Protein AF-A0A2A8VDN3-F1 (afdb_monomer_lite)

pLDDT: mean 78.34, std 7.9, range [52.94, 89.75]

Structure (mmCIF, N/CA/C/O backbone):
data_AF-A0A2A8VDN3-F1
#
_entry.id   AF-A0A2A8VDN3-F1
#
loop_
_atom_site.group_PDB
_atom_site.id
_atom_site.type_symbol
_atom_site.label_atom_id
_atom_site.label_alt_id
_atom_site.label_comp_id
_atom_site.label_asym_id
_atom_site.label_entity_id
_atom_site.label_seq_id
_atom_site.pdbx_PDB_ins_code
_atom_site.Cartn_x
_atom_site.Cartn_y
_atom_site.Cartn_z
_atom_site.occupancy
_atom_site.B_iso_or_equiv
_atom_site.auth_seq_id
_atom_site.auth_comp_id
_atom_site.auth_asym_id
_atom_site.auth_atom_id
_atom_site.pdbx_PDB_model_num
ATOM 1 N N . MET A 1 1 ? -5.354 -3.740 21.914 1.00 59.34 1 MET A N 1
ATOM 2 C CA . MET A 1 1 ? -5.077 -2.715 20.878 1.00 59.34 1 MET A CA 1
ATOM 3 C C . MET A 1 1 ? -6.135 -1.635 20.999 1.00 59.34 1 MET A C 1
ATOM 5 O O . MET A 1 1 ? -7.306 -1.988 20.995 1.00 59.34 1 MET A O 1
ATOM 9 N N . LYS A 1 2 ? -5.754 -0.365 21.175 1.00 74.25 2 LYS A N 1
ATOM 10 C CA . LYS A 1 2 ? -6.728 0.726 21.343 1.00 74.25 2 LYS A CA 1
ATOM 11 C C . LYS A 1 2 ? -7.275 1.157 19.971 1.00 74.25 2 LYS A C 1
ATOM 13 O O . LYS A 1 2 ? -6.582 1.034 18.959 1.00 74.25 2 LYS A O 1
ATOM 18 N N . ILE A 1 3 ? -8.503 1.685 19.915 1.00 73.25 3 ILE A N 1
ATOM 19 C CA . ILE A 1 3 ? -9.154 2.148 18.664 1.00 73.25 3 ILE A CA 1
ATOM 20 C C . ILE A 1 3 ? -8.308 3.214 17.949 1.00 73.25 3 ILE A C 1
ATOM 22 O O . ILE A 1 3 ? -8.245 3.255 16.716 1.00 73.25 3 ILE A O 1
ATOM 26 N N . ILE A 1 4 ? -7.613 4.045 18.726 1.00 77.69 4 ILE A N 1
ATOM 27 C CA . ILE A 1 4 ? -6.711 5.093 18.237 1.00 77.69 4 ILE A CA 1
ATOM 28 C C . ILE A 1 4 ? -5.537 4.477 17.458 1.00 77.69 4 ILE A C 1
ATOM 30 O O . ILE A 1 4 ? -5.236 4.924 16.349 1.00 77.69 4 ILE A O 1
ATOM 34 N N . ASP A 1 5 ? -4.943 3.395 17.970 1.00 78.94 5 ASP A N 1
ATOM 35 C CA . ASP A 1 5 ? -3.836 2.687 17.312 1.00 78.94 5 ASP A CA 1
ATOM 36 C C . ASP A 1 5 ? -4.294 2.023 16.010 1.00 78.94 5 ASP A C 1
ATOM 38 O O . ASP A 1 5 ? -3.589 2.060 15.000 1.00 78.94 5 ASP A O 1
ATOM 42 N N . ALA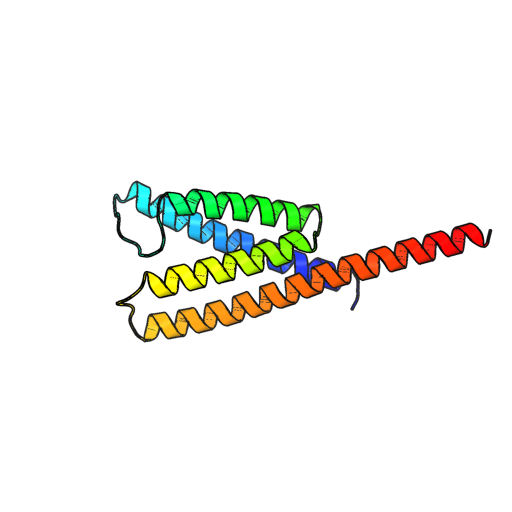 A 1 6 ? -5.506 1.456 16.011 1.00 75.62 6 ALA A N 1
ATOM 43 C CA . ALA A 1 6 ? -6.126 0.872 14.825 1.00 75.62 6 ALA A CA 1
ATOM 44 C C . ALA A 1 6 ? -6.339 1.923 13.728 1.00 75.62 6 ALA A C 1
ATOM 46 O O . ALA A 1 6 ? -5.935 1.723 12.581 1.00 75.62 6 ALA A O 1
ATOM 47 N N . LYS A 1 7 ? -6.892 3.088 14.092 1.00 77.00 7 LYS A N 1
ATOM 48 C CA . LYS A 1 7 ? -7.092 4.214 13.170 1.00 77.00 7 LYS A CA 1
ATOM 49 C C . LYS A 1 7 ? -5.763 4.739 12.623 1.00 77.00 7 LYS A C 1
ATOM 51 O O . LYS A 1 7 ? -5.681 5.033 11.432 1.00 77.00 7 LYS A O 1
ATOM 56 N N . LYS A 1 8 ? -4.726 4.827 13.464 1.00 81.81 8 LYS A N 1
ATOM 57 C CA . LYS A 1 8 ? -3.390 5.282 13.057 1.00 81.81 8 LYS A CA 1
ATOM 58 C C . LYS A 1 8 ? -2.778 4.346 12.014 1.00 81.81 8 LYS A C 1
ATOM 60 O O . LYS A 1 8 ? -2.330 4.830 10.983 1.00 81.81 8 LYS A O 1
ATOM 65 N N . ARG A 1 9 ? -2.846 3.026 12.221 1.00 81.31 9 ARG A N 1
ATOM 66 C CA . ARG A 1 9 ? -2.324 2.022 11.270 1.00 81.31 9 ARG A CA 1
ATOM 67 C C . ARG A 1 9 ? -3.017 2.075 9.906 1.00 81.31 9 ARG A C 1
ATOM 69 O O . ARG A 1 9 ? -2.336 2.052 8.886 1.00 81.31 9 ARG A O 1
ATOM 76 N N . VAL A 1 10 ? -4.346 2.212 9.880 1.00 81.12 10 VAL A N 1
ATOM 77 C CA . VAL A 1 10 ? -5.108 2.368 8.624 1.00 81.12 10 VAL A CA 1
ATOM 78 C C . VAL A 1 10 ? -4.733 3.668 7.911 1.00 81.12 10 VAL A C 1
ATOM 80 O O . VAL A 1 10 ? -4.537 3.672 6.698 1.00 81.12 10 VAL A O 1
ATOM 83 N N . LYS A 1 11 ? -4.569 4.770 8.657 1.00 81.12 11 LYS A N 1
ATOM 84 C CA . LYS A 1 11 ? -4.150 6.055 8.082 1.00 81.12 11 LYS A CA 1
ATOM 85 C C . LYS A 1 11 ? -2.735 5.981 7.502 1.00 81.12 11 LYS A C 1
ATOM 87 O O . LYS A 1 11 ? -2.520 6.480 6.406 1.00 81.12 11 LYS A O 1
ATOM 92 N N . THR A 1 12 ? -1.793 5.338 8.195 1.00 84.12 12 THR A N 1
ATOM 93 C CA . THR A 1 12 ? -0.429 5.124 7.685 1.00 84.12 12 THR A CA 1
ATOM 94 C C . THR A 1 12 ? -0.439 4.325 6.385 1.00 84.12 12 THR A C 1
ATOM 96 O O . THR A 1 12 ? 0.208 4.740 5.432 1.00 84.12 12 THR A O 1
ATOM 99 N N . MET A 1 13 ? -1.212 3.236 6.312 1.00 84.19 13 MET A N 1
ATOM 100 C CA . MET A 1 13 ? -1.375 2.467 5.074 1.00 84.19 13 MET A CA 1
ATOM 101 C C . MET A 1 13 ? -1.919 3.338 3.935 1.00 84.19 13 MET A C 1
ATOM 103 O O . MET A 1 13 ? -1.362 3.320 2.843 1.00 84.19 13 MET A O 1
ATOM 107 N N . GLY A 1 14 ? -2.962 4.133 4.198 1.00 82.81 14 GLY A N 1
ATOM 108 C CA . GLY A 1 14 ? -3.527 5.040 3.201 1.00 82.81 14 GLY A CA 1
ATOM 109 C C . GLY A 1 14 ? -2.520 6.081 2.707 1.00 82.81 14 GLY A C 1
ATOM 110 O O . GLY A 1 14 ? -2.383 6.252 1.505 1.00 82.81 14 GLY A O 1
ATOM 111 N N . ILE A 1 15 ? -1.764 6.722 3.606 1.00 85.94 15 ILE A N 1
ATOM 112 C CA . ILE A 1 15 ? -0.724 7.699 3.230 1.00 85.94 15 ILE A CA 1
ATOM 113 C C . ILE A 1 15 ? 0.343 7.042 2.353 1.00 85.94 15 ILE A C 1
ATOM 115 O O . ILE A 1 15 ? 0.693 7.582 1.310 1.00 85.94 15 ILE A O 1
ATOM 119 N N . VAL A 1 16 ? 0.836 5.866 2.746 1.00 87.31 16 VAL A N 1
ATOM 120 C CA . VAL A 1 16 ? 1.847 5.136 1.969 1.00 87.31 16 VAL A CA 1
ATOM 121 C C . VAL A 1 16 ? 1.304 4.751 0.592 1.00 87.31 16 VAL A C 1
ATOM 123 O O . VAL A 1 16 ? 2.013 4.901 -0.397 1.00 87.31 16 VAL A O 1
ATOM 126 N N . ALA A 1 17 ? 0.041 4.328 0.501 1.00 84.44 17 ALA A N 1
ATOM 127 C CA . ALA A 1 17 ? -0.606 4.036 -0.775 1.00 84.44 17 ALA A CA 1
ATOM 128 C C . ALA A 1 17 ? -0.716 5.280 -1.677 1.00 84.44 17 ALA A C 1
ATOM 130 O O . ALA A 1 17 ? -0.366 5.191 -2.850 1.00 84.44 17 ALA A O 1
ATOM 131 N N . VAL A 1 18 ? -1.109 6.442 -1.132 1.00 87.56 18 VAL A N 1
ATOM 132 C CA . VAL A 1 18 ? -1.121 7.713 -1.887 1.00 87.56 18 VAL A CA 1
ATOM 133 C C . VAL A 1 18 ? 0.274 8.059 -2.397 1.00 87.56 18 VAL A C 1
ATOM 135 O O . VAL A 1 18 ? 0.416 8.434 -3.554 1.00 87.56 18 VAL A O 1
ATOM 138 N N . VAL A 1 19 ? 1.306 7.922 -1.559 1.00 88.94 19 VAL A N 1
ATOM 139 C CA . VAL A 1 19 ? 2.688 8.232 -1.956 1.00 88.94 19 VAL A CA 1
ATOM 140 C C . VAL A 1 19 ? 3.144 7.324 -3.098 1.00 88.94 19 VAL A C 1
ATOM 142 O O . VAL A 1 19 ? 3.676 7.820 -4.084 1.00 88.94 19 VAL A O 1
ATOM 145 N N . ILE A 1 20 ? 2.894 6.014 -3.005 1.00 85.50 20 ILE A N 1
ATOM 146 C CA . ILE A 1 20 ? 3.257 5.056 -4.061 1.00 85.50 20 ILE A CA 1
ATOM 147 C C . ILE A 1 20 ? 2.533 5.393 -5.369 1.00 85.50 20 ILE A C 1
ATOM 149 O O . ILE A 1 20 ? 3.172 5.468 -6.415 1.00 85.50 20 ILE A O 1
ATOM 153 N N . MET A 1 21 ? 1.222 5.648 -5.316 1.00 84.62 21 MET A N 1
ATOM 154 C CA . MET A 1 21 ? 0.439 6.004 -6.504 1.00 84.62 21 MET A CA 1
ATOM 155 C C . MET A 1 21 ? 0.859 7.349 -7.092 1.00 84.62 21 MET A C 1
ATOM 157 O O . MET A 1 21 ? 0.918 7.484 -8.308 1.00 84.62 21 MET A O 1
ATOM 161 N N . GLY A 1 22 ? 1.194 8.326 -6.248 1.00 86.00 22 GLY A N 1
ATOM 162 C CA . GLY A 1 22 ? 1.708 9.623 -6.680 1.00 86.00 22 GLY A CA 1
ATOM 163 C C . GLY A 1 22 ? 3.047 9.493 -7.401 1.00 86.00 22 GLY A C 1
ATOM 164 O O . GLY A 1 22 ? 3.217 10.058 -8.476 1.00 86.00 22 GLY A O 1
ATOM 165 N N . ILE A 1 23 ? 3.968 8.689 -6.864 1.00 86.88 23 ILE A N 1
ATOM 166 C CA . ILE A 1 23 ? 5.238 8.375 -7.531 1.00 86.88 23 ILE A CA 1
ATOM 167 C C . ILE A 1 23 ? 4.975 7.675 -8.869 1.00 86.88 23 ILE A C 1
ATOM 169 O O . ILE A 1 23 ? 5.548 8.061 -9.884 1.00 86.88 23 ILE A O 1
ATOM 173 N N . GLN A 1 24 ? 4.079 6.687 -8.900 1.00 84.12 24 GLN A N 1
ATOM 174 C CA . GLN A 1 24 ? 3.743 5.966 -10.126 1.00 84.12 24 GLN A CA 1
ATOM 175 C C . GLN A 1 24 ? 3.111 6.873 -11.192 1.00 84.12 24 GLN A C 1
ATOM 177 O O . GLN A 1 24 ? 3.458 6.771 -12.367 1.00 84.12 24 GLN A O 1
ATOM 182 N N . LEU A 1 25 ? 2.244 7.802 -10.784 1.00 85.25 25 LEU A N 1
ATOM 183 C CA . LEU A 1 25 ? 1.656 8.805 -11.667 1.00 85.25 25 LEU A CA 1
ATOM 184 C C . LEU A 1 25 ? 2.714 9.768 -12.219 1.00 85.25 25 LEU A C 1
ATOM 186 O O . LEU A 1 25 ? 2.676 10.087 -13.403 1.00 85.25 25 LEU A O 1
ATOM 190 N N . LEU A 1 26 ? 3.669 10.207 -11.391 1.00 85.88 26 LEU A N 1
ATOM 191 C CA . LEU A 1 26 ? 4.781 11.052 -11.839 1.00 85.88 26 LEU A CA 1
ATOM 192 C C . LEU A 1 26 ? 5.643 10.341 -12.884 1.00 85.88 26 LEU A C 1
ATOM 194 O O . LEU A 1 26 ? 5.992 10.954 -13.891 1.00 85.88 26 LEU A O 1
ATOM 198 N N . PHE A 1 27 ? 5.943 9.054 -12.682 1.00 82.56 27 PHE A N 1
ATOM 199 C CA . PHE A 1 27 ? 6.648 8.254 -13.683 1.00 82.56 27 PHE A CA 1
ATOM 200 C C . PHE A 1 27 ? 5.851 8.152 -14.986 1.00 82.56 27 PHE A C 1
ATOM 202 O O . PHE A 1 27 ? 6.410 8.434 -16.040 1.00 82.56 27 PHE A O 1
ATOM 209 N N . LEU A 1 28 ? 4.553 7.833 -14.923 1.00 81.44 28 LEU A N 1
ATOM 210 C CA . LEU A 1 28 ? 3.669 7.814 -16.098 1.00 81.44 28 LEU A CA 1
ATOM 211 C C . LEU A 1 28 ? 3.688 9.147 -16.854 1.00 81.44 28 LEU A C 1
ATOM 213 O O . LEU A 1 28 ? 3.854 9.166 -18.071 1.00 81.44 28 LEU A O 1
ATOM 217 N N . LEU A 1 29 ? 3.554 10.264 -16.137 1.00 81.75 29 LEU A N 1
ATOM 218 C CA . LEU A 1 29 ? 3.529 11.593 -16.742 1.00 81.75 29 LEU A CA 1
ATOM 219 C C . LEU A 1 29 ? 4.868 11.928 -17.412 1.00 81.75 29 LEU A C 1
ATOM 221 O O . LEU A 1 29 ? 4.878 12.436 -18.528 1.00 81.75 29 LEU A O 1
ATOM 225 N N . ALA A 1 30 ? 5.987 11.590 -16.764 1.00 82.44 30 ALA A N 1
ATOM 226 C CA . ALA A 1 30 ? 7.324 11.754 -17.327 1.00 82.44 30 ALA A CA 1
ATOM 227 C C . ALA A 1 30 ? 7.536 10.898 -18.586 1.00 82.44 30 ALA A C 1
ATOM 229 O O . ALA A 1 30 ? 8.162 11.358 -19.536 1.00 82.44 30 ALA A O 1
ATOM 230 N N . MET A 1 31 ? 6.997 9.676 -18.634 1.00 76.44 31 MET A N 1
ATOM 231 C CA . MET A 1 31 ? 7.078 8.840 -19.838 1.00 76.44 31 MET A CA 1
ATOM 232 C C . MET A 1 31 ? 6.332 9.461 -21.018 1.00 76.44 31 MET A C 1
ATOM 234 O O . MET A 1 31 ? 6.875 9.531 -22.120 1.00 76.44 31 MET A O 1
ATOM 238 N N . VAL A 1 32 ? 5.110 9.945 -20.775 1.00 78.62 32 VAL A N 1
ATOM 239 C CA . VAL A 1 32 ? 4.277 10.577 -21.807 1.00 78.62 32 VAL A CA 1
ATOM 240 C C . VAL A 1 32 ? 4.940 11.846 -22.348 1.00 78.62 32 VAL A C 1
ATOM 242 O O . VAL A 1 32 ? 4.930 12.062 -23.556 1.00 78.62 32 VAL A O 1
ATOM 245 N N . THR A 1 33 ? 5.548 12.673 -21.490 1.00 80.31 33 THR A N 1
ATOM 246 C CA . THR A 1 33 ? 6.193 13.926 -21.922 1.00 80.31 33 THR A CA 1
ATOM 247 C C . THR A 1 33 ? 7.548 13.721 -22.593 1.00 80.31 33 THR A C 1
ATOM 249 O O . THR A 1 33 ? 7.896 14.488 -23.487 1.00 80.31 33 THR A O 1
ATOM 252 N N . LEU A 1 34 ? 8.312 12.698 -22.197 1.00 79.50 34 LEU A N 1
ATOM 253 C CA . LEU A 1 34 ? 9.621 12.389 -22.783 1.00 79.50 34 LEU A CA 1
ATOM 254 C C . LEU A 1 34 ? 9.529 11.511 -24.041 1.00 79.50 34 LEU A C 1
ATOM 256 O O . LEU A 1 34 ? 10.555 11.243 -24.664 1.00 79.50 34 LEU A O 1
ATOM 260 N N . GLY A 1 35 ? 8.330 11.046 -24.412 1.00 68.50 35 GLY A N 1
ATOM 261 C CA . GLY A 1 35 ? 8.113 10.211 -25.598 1.00 68.50 35 GLY A CA 1
ATOM 262 C C . GLY A 1 35 ? 8.837 8.862 -25.547 1.00 68.50 35 GLY A C 1
ATOM 263 O O . GLY A 1 35 ? 9.030 8.229 -26.583 1.00 68.50 35 GLY A O 1
ATOM 264 N N . GLN A 1 36 ? 9.270 8.422 -24.360 1.00 64.31 36 GLN A N 1
ATOM 265 C CA . GLN A 1 36 ? 9.921 7.130 -24.183 1.00 64.31 36 GLN A CA 1
ATOM 266 C C . GLN A 1 36 ? 8.868 6.051 -23.944 1.00 64.31 36 GLN A C 1
ATOM 268 O O . GLN A 1 36 ? 8.095 6.123 -22.996 1.00 64.31 36 GLN A O 1
ATOM 273 N N . SER A 1 37 ? 8.866 5.025 -24.791 1.00 58.09 37 SER A N 1
ATOM 274 C CA . SER A 1 37 ? 7.842 3.971 -24.793 1.00 58.09 37 SER A CA 1
ATOM 275 C C . SER A 1 37 ? 8.182 2.758 -23.918 1.00 58.09 37 SER A C 1
ATOM 277 O O . SER A 1 37 ? 7.470 1.762 -23.977 1.00 58.09 37 SER A O 1
ATOM 279 N N . PHE A 1 38 ? 9.297 2.769 -23.175 1.00 54.03 38 PHE A N 1
ATOM 280 C CA . PHE A 1 38 ? 9.897 1.518 -22.692 1.00 54.03 38 PHE A CA 1
ATOM 281 C C . PHE A 1 38 ? 10.404 1.573 -21.243 1.00 54.03 38 PHE A C 1
ATOM 283 O O . PHE A 1 38 ? 11.587 1.366 -20.977 1.00 54.03 38 PHE A O 1
ATOM 290 N N . LEU A 1 39 ? 9.507 1.807 -20.277 1.00 58.72 39 LEU A N 1
ATOM 291 C CA . LEU A 1 39 ? 9.718 1.292 -18.921 1.00 58.72 39 LEU A CA 1
ATOM 292 C C . LEU A 1 39 ? 8.870 0.025 -18.761 1.00 58.72 39 LEU A C 1
ATOM 294 O O . LEU A 1 39 ? 7.640 0.103 -18.788 1.00 58.72 39 LEU A O 1
ATOM 298 N N . PRO A 1 40 ? 9.496 -1.151 -18.598 1.00 57.50 40 PRO A N 1
ATOM 299 C CA . PRO A 1 40 ? 8.765 -2.401 -18.443 1.00 57.50 40 PRO A CA 1
ATOM 300 C C . PRO A 1 40 ? 7.849 -2.352 -17.211 1.00 57.50 40 PRO A C 1
ATOM 302 O O . PRO A 1 40 ? 8.316 -2.260 -16.075 1.00 57.50 40 PRO A O 1
ATOM 305 N N . GLY A 1 41 ? 6.535 -2.436 -17.447 1.00 56.69 41 GLY A N 1
ATOM 306 C CA . GLY A 1 41 ? 5.491 -2.413 -16.413 1.00 56.69 41 GLY A CA 1
ATOM 307 C C . GLY A 1 41 ? 4.709 -1.099 -16.268 1.00 56.69 41 GLY A C 1
ATOM 308 O O . GLY A 1 41 ? 3.832 -1.041 -15.410 1.00 56.69 41 GLY A O 1
ATOM 309 N N . LEU A 1 42 ? 4.992 -0.073 -17.080 1.00 60.69 42 LEU A N 1
ATOM 310 C CA . LEU A 1 42 ? 4.210 1.168 -17.151 1.00 60.69 42 LEU A CA 1
ATOM 311 C C . LEU A 1 42 ? 3.675 1.343 -18.574 1.00 60.69 42 LEU A C 1
ATOM 313 O O . LEU A 1 42 ? 4.412 1.730 -19.475 1.00 60.69 42 LEU A O 1
ATOM 317 N N . ASP A 1 43 ? 2.396 1.033 -18.758 1.00 67.88 43 ASP A N 1
ATOM 318 C CA . ASP A 1 43 ? 1.675 1.206 -20.024 1.00 67.88 43 ASP A CA 1
ATOM 319 C C . ASP A 1 43 ? 0.531 2.217 -19.829 1.00 67.88 43 ASP A C 1
ATOM 321 O O . ASP A 1 43 ? 0.196 2.574 -18.698 1.00 67.88 43 ASP A O 1
ATOM 325 N N . LEU A 1 44 ? -0.128 2.658 -20.903 1.00 68.50 44 LEU A N 1
ATOM 326 C CA . LEU A 1 44 ? -1.361 3.459 -20.835 1.00 68.50 44 LEU A CA 1
ATOM 327 C C . LEU A 1 44 ? -2.417 2.807 -19.926 1.00 68.50 44 LEU A C 1
ATOM 329 O O . LEU A 1 44 ? -3.176 3.503 -19.249 1.00 68.50 44 LEU A O 1
ATOM 333 N N . TRP A 1 45 ? -2.412 1.474 -19.833 1.00 72.38 45 TRP A N 1
ATOM 334 C CA . TRP A 1 45 ? -3.269 0.718 -18.920 1.00 72.38 45 TRP A CA 1
ATOM 335 C C . TRP A 1 45 ? -2.974 0.972 -17.433 1.00 72.38 45 TRP A C 1
ATOM 337 O O . TRP A 1 45 ? -3.872 0.906 -16.597 1.00 72.38 45 TRP A O 1
ATOM 347 N N . SER A 1 46 ? -1.748 1.368 -17.088 1.00 73.88 46 SER A N 1
ATOM 348 C CA . SER A 1 46 ? -1.367 1.713 -15.716 1.00 73.88 46 SER A CA 1
ATOM 349 C C . SER A 1 46 ? -2.074 2.975 -15.203 1.00 73.88 46 SER A C 1
ATOM 351 O O . SER A 1 46 ? -2.165 3.164 -13.992 1.00 73.88 46 SER A O 1
ATOM 353 N N . ILE A 1 47 ? -2.631 3.820 -16.082 1.00 78.75 47 ILE A N 1
ATOM 354 C CA . ILE A 1 47 ? -3.501 4.937 -15.673 1.00 78.75 47 ILE A CA 1
ATOM 355 C C . ILE A 1 47 ? -4.777 4.399 -15.016 1.00 78.75 47 ILE A C 1
ATOM 357 O O . ILE A 1 47 ? -5.223 4.938 -14.001 1.00 78.75 47 ILE A O 1
ATOM 361 N N . VAL A 1 48 ? -5.339 3.314 -15.556 1.00 82.00 48 VAL A N 1
ATOM 362 C CA . VAL A 1 48 ? -6.532 2.659 -15.005 1.00 82.00 48 VAL A CA 1
ATOM 363 C C . VAL A 1 48 ? -6.224 2.090 -13.620 1.00 82.00 48 VAL A C 1
ATOM 365 O O . VAL A 1 48 ? -6.985 2.329 -12.683 1.00 82.00 48 VAL A O 1
ATOM 368 N N . ASP A 1 49 ? -5.072 1.434 -13.455 1.00 81.31 49 ASP A N 1
ATOM 369 C CA . ASP A 1 49 ? -4.629 0.907 -12.157 1.00 81.31 49 ASP A CA 1
ATOM 370 C C . ASP A 1 49 ? -4.453 2.010 -11.107 1.00 81.31 49 ASP A C 1
ATOM 372 O O . ASP A 1 49 ? -4.902 1.863 -9.967 1.00 81.31 49 ASP A O 1
ATOM 376 N N . VAL A 1 50 ? -3.850 3.145 -11.482 1.00 83.31 50 VAL A N 1
ATOM 377 C CA . VAL A 1 50 ? -3.698 4.310 -10.595 1.00 83.31 50 VAL A CA 1
ATOM 378 C C . VAL A 1 50 ? -5.066 4.867 -10.204 1.00 83.31 50 VAL A C 1
ATOM 380 O O . VAL A 1 50 ? -5.285 5.197 -9.038 1.00 83.31 50 VAL A O 1
ATOM 383 N N . PHE A 1 51 ? -6.012 4.938 -11.141 1.00 86.38 51 PHE A N 1
ATOM 384 C CA . PHE A 1 51 ? -7.353 5.454 -10.873 1.00 86.38 51 PHE A CA 1
ATOM 385 C C . PHE A 1 51 ? -8.141 4.542 -9.921 1.00 86.38 51 PHE A C 1
ATOM 387 O O . PHE A 1 51 ? -8.711 5.015 -8.933 1.00 86.38 51 PHE A O 1
ATOM 394 N N . ILE A 1 52 ? -8.114 3.226 -10.165 1.00 85.88 52 ILE A N 1
ATOM 395 C CA . ILE A 1 52 ? -8.713 2.209 -9.287 1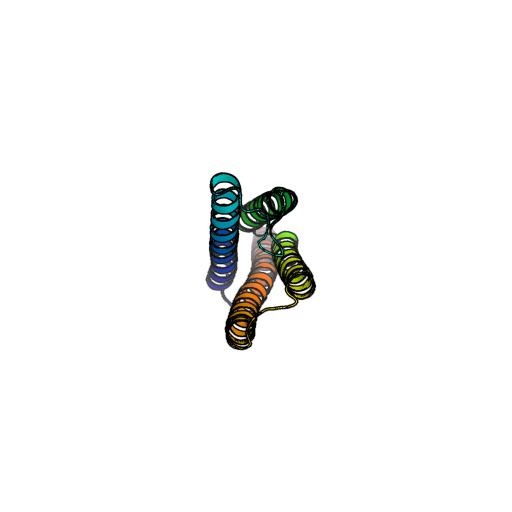.00 85.88 52 ILE A CA 1
ATOM 396 C C . ILE A 1 52 ? -8.058 2.258 -7.905 1.00 85.88 52 ILE A C 1
ATOM 398 O O . ILE A 1 52 ? -8.743 2.252 -6.878 1.00 85.88 52 ILE A O 1
ATOM 402 N N . GLY A 1 53 ? -6.732 2.356 -7.870 1.00 83.56 53 GLY A N 1
ATOM 403 C CA . GLY A 1 53 ? -5.960 2.502 -6.652 1.00 83.56 53 GLY A CA 1
ATOM 404 C C . GLY A 1 53 ? -6.395 3.718 -5.833 1.00 83.56 53 GLY A C 1
ATOM 405 O O . GLY A 1 53 ? -6.735 3.577 -4.657 1.00 83.56 53 GLY A O 1
ATOM 406 N N . CYS A 1 54 ? -6.457 4.896 -6.453 1.00 84.44 54 CYS A N 1
ATOM 407 C CA . CYS A 1 54 ? -6.890 6.134 -5.809 1.00 84.44 54 CYS A CA 1
ATOM 408 C C . CYS A 1 54 ? -8.315 6.015 -5.260 1.00 84.44 54 CYS A C 1
ATOM 410 O O . CYS A 1 54 ? -8.560 6.374 -4.105 1.00 84.44 54 CYS A O 1
ATOM 412 N N . ALA A 1 55 ? -9.242 5.444 -6.035 1.00 85.44 55 ALA A N 1
ATOM 413 C CA . ALA A 1 55 ? -10.608 5.196 -5.585 1.00 85.44 55 ALA A CA 1
ATOM 414 C C . ALA A 1 55 ? -10.642 4.293 -4.337 1.00 85.44 55 ALA A C 1
ATOM 416 O O . ALA A 1 55 ? -11.346 4.591 -3.367 1.00 85.44 55 ALA A O 1
ATOM 417 N N . LEU A 1 56 ? -9.831 3.230 -4.309 1.00 82.75 56 LEU A N 1
ATOM 418 C CA . LEU A 1 56 ? -9.730 2.327 -3.162 1.00 82.75 56 LEU A CA 1
ATOM 419 C C . LEU A 1 56 ? -9.074 2.981 -1.943 1.00 82.75 56 LEU A C 1
ATOM 421 O O . LEU A 1 56 ? -9.510 2.726 -0.820 1.00 82.75 56 LEU A O 1
ATOM 425 N N . VAL A 1 57 ? -8.072 3.845 -2.129 1.00 84.88 57 VAL A N 1
ATOM 426 C CA . VAL A 1 57 ? -7.460 4.607 -1.029 1.00 84.88 57 VAL A CA 1
ATOM 427 C C . VAL A 1 57 ? -8.455 5.591 -0.424 1.00 84.88 57 VAL A C 1
ATOM 429 O O . VAL A 1 57 ? -8.586 5.646 0.801 1.00 84.88 57 VAL A O 1
ATOM 432 N N . ILE A 1 58 ? -9.200 6.323 -1.254 1.00 82.50 58 ILE A N 1
ATOM 433 C CA . ILE A 1 58 ? -10.254 7.231 -0.789 1.00 82.50 58 ILE A CA 1
ATOM 434 C C . ILE A 1 58 ? -11.313 6.432 -0.024 1.00 82.50 58 ILE A C 1
ATOM 436 O O . ILE A 1 58 ? -11.663 6.785 1.103 1.00 82.50 58 ILE A O 1
ATOM 440 N N . TRP A 1 59 ? -11.758 5.297 -0.568 1.00 80.81 59 TRP A N 1
ATOM 441 C CA . TRP A 1 59 ? -12.730 4.431 0.097 1.00 80.81 59 TRP A CA 1
ATOM 442 C C . TRP A 1 59 ? -12.209 3.864 1.426 1.00 80.81 59 TRP A C 1
ATOM 444 O O . TRP A 1 59 ? -12.949 3.786 2.414 1.00 80.81 59 TRP A O 1
ATOM 454 N N . LEU A 1 60 ? -10.927 3.495 1.487 1.00 79.56 60 LEU A N 1
ATOM 455 C CA . LEU A 1 60 ? -10.266 3.045 2.708 1.00 79.56 60 LEU A CA 1
ATOM 456 C C . LEU A 1 60 ? -10.208 4.164 3.754 1.00 79.56 60 LEU A C 1
ATOM 458 O O . LEU A 1 60 ? -10.510 3.919 4.919 1.00 79.56 60 LEU A O 1
ATOM 462 N N . LEU A 1 61 ? -9.842 5.385 3.371 1.00 75.00 61 LEU A N 1
ATOM 463 C CA . LEU A 1 61 ? -9.697 6.501 4.308 1.00 75.00 61 LEU A CA 1
ATOM 464 C C . LEU A 1 61 ? -11.048 7.029 4.807 1.00 75.00 61 LEU A C 1
ATOM 466 O O . LEU A 1 61 ? -11.176 7.323 5.997 1.00 75.00 61 LEU A O 1
ATOM 470 N N . VAL A 1 62 ? -12.055 7.096 3.931 1.00 73.88 62 VAL A N 1
ATOM 471 C CA . VAL A 1 62 ? -13.400 7.596 4.259 1.00 73.88 62 VAL A CA 1
ATOM 472 C C . VAL A 1 62 ? -14.182 6.564 5.065 1.00 73.88 62 VAL A C 1
ATOM 474 O O . VAL A 1 62 ? -14.698 6.867 6.140 1.00 73.88 62 VAL A O 1
ATOM 477 N N . LYS A 1 63 ? -14.257 5.322 4.575 1.00 72.31 63 LYS A N 1
ATOM 478 C CA . LYS A 1 63 ? -15.148 4.300 5.141 1.00 72.31 63 LYS A CA 1
ATOM 479 C C . LYS A 1 63 ? -14.438 3.327 6.081 1.00 72.31 63 LYS A C 1
ATOM 481 O O . LYS A 1 63 ? -15.106 2.524 6.728 1.00 72.31 63 LYS A O 1
ATOM 486 N N . LYS A 1 64 ? -13.098 3.366 6.154 1.00 69.31 64 LYS A N 1
ATOM 487 C CA . LYS A 1 64 ? -12.264 2.381 6.880 1.00 69.31 64 LYS A CA 1
ATOM 488 C C . LYS A 1 64 ? -12.680 0.946 6.565 1.00 69.31 64 LYS A C 1
ATOM 490 O O . LYS A 1 64 ? -12.754 0.090 7.447 1.00 69.31 64 LYS A O 1
ATOM 495 N N . SER A 1 65 ? -13.012 0.710 5.296 1.00 70.81 65 SER A N 1
ATOM 496 C CA . SER A 1 65 ? -13.575 -0.560 4.857 1.00 70.81 65 SER A CA 1
ATOM 497 C C . SER A 1 65 ? -12.519 -1.659 4.887 1.00 70.81 65 SER A C 1
ATOM 499 O O . SER A 1 65 ? -11.413 -1.486 4.375 1.00 70.81 65 SER A O 1
ATOM 501 N N . ARG A 1 66 ? -12.900 -2.825 5.419 1.00 76.62 66 ARG A N 1
ATOM 502 C CA . ARG A 1 66 ? -12.077 -4.044 5.420 1.00 76.62 66 ARG A CA 1
ATOM 503 C C . ARG A 1 66 ? -11.728 -4.479 3.993 1.00 76.62 66 ARG A C 1
ATOM 505 O O . ARG A 1 66 ? -10.580 -4.803 3.714 1.00 76.62 66 ARG A O 1
ATOM 512 N N . THR A 1 67 ? -12.702 -4.407 3.085 1.00 77.00 67 THR A N 1
ATOM 513 C CA . THR A 1 67 ? -12.543 -4.791 1.674 1.00 77.00 67 THR A CA 1
ATOM 514 C C . THR A 1 67 ? -11.564 -3.899 0.918 1.00 77.00 67 THR A C 1
ATOM 516 O O . THR A 1 67 ? -10.782 -4.411 0.129 1.00 77.00 67 THR A O 1
ATOM 519 N N . ALA A 1 68 ? -11.536 -2.592 1.194 1.00 75.81 68 ALA A N 1
ATOM 520 C CA . ALA A 1 68 ? -10.614 -1.674 0.524 1.00 75.81 68 ALA A CA 1
ATOM 521 C C . ALA A 1 68 ? -9.160 -1.882 0.972 1.00 75.81 68 ALA A C 1
ATOM 523 O O . ALA A 1 68 ? -8.248 -1.795 0.155 1.00 75.81 68 ALA A O 1
ATOM 524 N N . ALA A 1 69 ? -8.939 -2.222 2.248 1.00 76.00 69 ALA A N 1
ATOM 525 C CA . ALA A 1 69 ? -7.601 -2.529 2.753 1.00 76.00 69 ALA A CA 1
ATOM 526 C C . ALA A 1 69 ? -7.037 -3.794 2.088 1.00 76.00 69 ALA A C 1
ATOM 528 O O . ALA A 1 69 ? -5.885 -3.821 1.661 1.00 76.00 69 ALA A O 1
ATOM 529 N N . VAL A 1 70 ? -7.866 -4.835 1.973 1.00 83.75 70 VAL A N 1
ATOM 530 C CA . VAL A 1 70 ? -7.485 -6.075 1.287 1.00 83.75 70 VAL A CA 1
ATOM 531 C C . VAL A 1 70 ? -7.298 -5.825 -0.209 1.00 83.75 70 VAL A C 1
ATOM 533 O O . VAL A 1 70 ? -6.293 -6.250 -0.761 1.00 83.75 70 VAL A O 1
ATOM 536 N N . GLY A 1 71 ? -8.202 -5.077 -0.848 1.00 82.75 71 GLY A N 1
ATOM 537 C CA . GLY A 1 71 ? -8.109 -4.739 -2.270 1.00 82.75 71 GLY A CA 1
ATOM 538 C C . GLY A 1 71 ? -6.812 -4.015 -2.630 1.00 82.75 71 GLY A C 1
ATOM 539 O O . GLY A 1 71 ? -6.156 -4.395 -3.591 1.00 82.75 71 GLY A O 1
ATOM 540 N N . LEU A 1 72 ? -6.385 -3.041 -1.819 1.00 82.44 72 LEU A N 1
ATOM 541 C CA . LEU A 1 72 ? -5.108 -2.344 -2.014 1.00 82.44 72 LEU A CA 1
ATOM 542 C C . LEU A 1 72 ? -3.900 -3.272 -1.876 1.00 82.44 72 LEU A C 1
ATOM 544 O O . LEU A 1 72 ? -2.951 -3.164 -2.647 1.00 82.44 72 LEU A O 1
ATOM 548 N N . LEU A 1 73 ? -3.932 -4.192 -0.910 1.00 84.12 73 LEU A N 1
ATOM 549 C CA . LEU A 1 73 ? -2.876 -5.189 -0.738 1.00 84.12 73 LEU A CA 1
ATOM 550 C C . LEU A 1 73 ? -2.809 -6.135 -1.940 1.00 84.12 73 LEU A C 1
ATOM 552 O O . LEU A 1 73 ? -1.724 -6.398 -2.449 1.00 84.12 73 LEU A O 1
ATOM 556 N N . VAL A 1 74 ? -3.959 -6.608 -2.419 1.00 87.00 74 VAL A N 1
ATOM 557 C CA . VAL A 1 74 ? -4.041 -7.501 -3.580 1.00 87.00 74 VAL A CA 1
ATOM 558 C C . VAL A 1 74 ? -3.561 -6.796 -4.848 1.00 87.00 74 VAL A C 1
ATOM 560 O O . VAL A 1 74 ? -2.727 -7.353 -5.555 1.00 87.00 74 VAL A O 1
ATOM 563 N N . LEU A 1 75 ? -4.004 -5.561 -5.101 1.00 84.56 75 LEU A N 1
ATOM 564 C CA . LEU A 1 75 ? -3.522 -4.753 -6.227 1.00 84.56 75 LEU A CA 1
ATOM 565 C C . LEU A 1 75 ? -2.010 -4.560 -6.181 1.00 84.56 75 LEU A C 1
ATOM 567 O O . LEU A 1 75 ? -1.343 -4.722 -7.198 1.00 84.56 75 LEU A O 1
ATOM 571 N N . TYR A 1 76 ? -1.462 -4.271 -5.000 1.00 84.88 76 TYR A N 1
ATOM 572 C CA . TYR A 1 76 ? -0.020 -4.150 -4.835 1.00 84.88 76 TYR A CA 1
ATOM 573 C C . TYR A 1 76 ? 0.708 -5.454 -5.194 1.00 84.8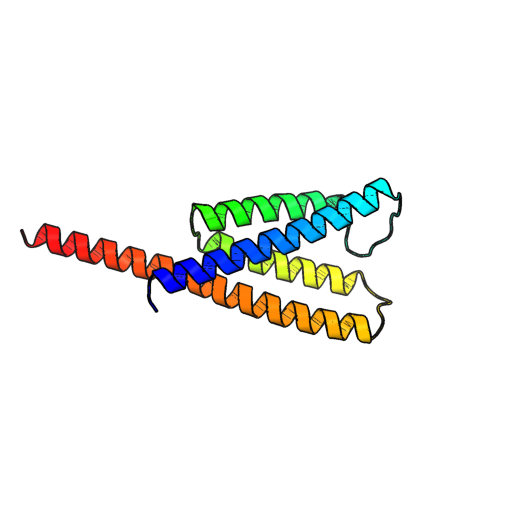8 76 TYR A C 1
ATOM 575 O O . TYR A 1 76 ? 1.699 -5.417 -5.918 1.00 84.88 76 TYR A O 1
ATOM 583 N N . ILE A 1 77 ? 0.209 -6.609 -4.742 1.00 86.31 77 ILE A N 1
ATOM 584 C CA . ILE A 1 77 ? 0.799 -7.914 -5.075 1.00 86.31 77 ILE A CA 1
ATOM 585 C C . ILE A 1 77 ? 0.727 -8.183 -6.582 1.00 86.31 77 ILE A C 1
ATOM 587 O O . ILE A 1 77 ? 1.736 -8.568 -7.167 1.00 86.31 77 ILE A O 1
ATOM 591 N N . ILE A 1 78 ? -0.425 -7.949 -7.217 1.00 85.31 78 ILE A N 1
ATOM 592 C CA . ILE A 1 78 ? -0.592 -8.135 -8.666 1.00 85.31 78 ILE A CA 1
ATOM 593 C C . ILE A 1 78 ? 0.398 -7.250 -9.428 1.00 85.31 78 ILE A C 1
ATOM 595 O O . ILE A 1 78 ? 1.120 -7.751 -10.287 1.00 85.31 78 ILE A O 1
ATOM 599 N N . ALA A 1 79 ? 0.507 -5.970 -9.061 1.00 81.19 79 ALA A N 1
ATOM 600 C CA . ALA A 1 79 ? 1.455 -5.045 -9.674 1.00 81.19 79 ALA A CA 1
ATOM 601 C C . ALA A 1 79 ? 2.907 -5.526 -9.522 1.00 81.19 79 ALA A C 1
ATOM 603 O O . ALA A 1 79 ? 3.683 -5.476 -10.477 1.00 81.19 79 ALA A O 1
ATOM 604 N N . GLN A 1 80 ? 3.280 -6.057 -8.350 1.00 82.81 80 GLN A N 1
ATOM 605 C CA . GLN A 1 80 ? 4.608 -6.639 -8.160 1.00 82.81 80 GLN A CA 1
ATOM 606 C C . GLN A 1 80 ? 4.836 -7.858 -9.057 1.00 82.81 80 GLN A C 1
ATOM 608 O O . GLN A 1 80 ? 5.892 -7.942 -9.678 1.00 82.81 80 GLN A O 1
ATOM 613 N N . ILE A 1 81 ? 3.864 -8.766 -9.162 1.00 83.06 81 ILE A N 1
ATOM 614 C CA . ILE A 1 81 ? 3.966 -9.964 -10.005 1.00 83.06 81 ILE A CA 1
ATOM 615 C C . ILE A 1 81 ? 4.142 -9.573 -11.474 1.00 83.06 81 ILE A C 1
ATOM 617 O O . ILE A 1 81 ? 5.111 -10.000 -12.099 1.00 83.06 81 ILE A O 1
ATOM 621 N N . VAL A 1 82 ? 3.266 -8.714 -12.007 1.00 80.31 82 VAL A N 1
ATOM 622 C CA . VAL A 1 82 ? 3.350 -8.228 -13.395 1.00 80.31 82 VAL A CA 1
ATOM 623 C C . VAL A 1 82 ? 4.729 -7.629 -13.664 1.00 80.31 82 VAL A C 1
ATOM 625 O O . VAL A 1 82 ? 5.385 -7.986 -14.637 1.00 80.31 82 VAL A O 1
ATOM 628 N N . MET A 1 83 ? 5.226 -6.801 -12.747 1.00 74.25 83 MET A N 1
ATOM 629 C CA . MET A 1 83 ? 6.523 -6.146 -12.893 1.00 74.25 83 MET A CA 1
ATOM 630 C C . MET A 1 83 ? 7.725 -7.103 -12.750 1.00 74.25 83 MET A C 1
ATOM 632 O O . MET A 1 83 ? 8.833 -6.761 -13.153 1.00 74.25 83 MET A O 1
ATOM 636 N N . VAL A 1 84 ? 7.573 -8.282 -12.134 1.00 76.94 84 VAL A N 1
ATOM 637 C CA . VAL A 1 84 ? 8.619 -9.328 -12.157 1.00 76.94 84 VAL A CA 1
ATOM 638 C C . VAL A 1 84 ? 8.687 -9.975 -13.539 1.00 76.94 84 VAL A C 1
ATOM 640 O O . VAL A 1 84 ? 9.780 -10.203 -14.044 1.00 76.94 84 VAL A O 1
ATOM 643 N N . PHE A 1 85 ? 7.537 -10.221 -14.169 1.00 75.06 85 PHE A N 1
ATOM 644 C CA . PHE A 1 85 ? 7.481 -10.834 -15.498 1.00 75.06 85 PHE A CA 1
ATOM 645 C C . PHE A 1 85 ? 7.915 -9.891 -16.626 1.00 75.06 85 PHE A C 1
ATOM 647 O O . PHE A 1 85 ? 8.430 -10.360 -17.637 1.00 75.06 85 PHE A O 1
ATOM 654 N N . THR A 1 86 ? 7.753 -8.576 -16.465 1.00 71.25 86 THR A N 1
ATOM 655 C CA . THR A 1 86 ? 8.159 -7.598 -17.488 1.00 71.25 86 THR A CA 1
ATOM 656 C C . THR A 1 86 ? 9.646 -7.231 -17.440 1.00 71.25 86 THR A C 1
ATOM 658 O O . THR A 1 86 ? 10.190 -6.776 -18.444 1.00 71.25 86 THR A O 1
ATOM 661 N N . MET A 1 87 ? 10.334 -7.418 -16.307 1.00 68.62 87 MET A N 1
ATOM 662 C CA . MET A 1 87 ? 11.751 -7.060 -16.151 1.00 68.62 87 MET A CA 1
ATOM 663 C C . MET A 1 87 ? 12.674 -8.280 -16.259 1.00 68.62 87 MET A C 1
ATOM 665 O O . MET A 1 87 ? 13.018 -8.898 -15.256 1.00 68.62 87 MET A O 1
ATOM 669 N N . GLN A 1 88 ? 13.142 -8.585 -17.475 1.00 61.62 88 GLN A N 1
ATOM 670 C CA . GLN A 1 88 ? 14.099 -9.679 -17.717 1.00 61.62 88 GLN A CA 1
ATOM 671 C C . GLN A 1 88 ? 15.582 -9.299 -17.522 1.00 61.62 88 GLN A C 1
ATOM 673 O O . GLN A 1 88 ? 16.378 -10.171 -17.197 1.00 61.62 88 GLN A O 1
ATOM 678 N N . ASN A 1 89 ? 15.964 -8.019 -17.649 1.00 62.72 89 ASN A N 1
ATOM 679 C CA . ASN A 1 89 ? 17.376 -7.577 -17.670 1.00 62.72 89 ASN A CA 1
ATOM 680 C C . ASN A 1 89 ? 17.749 -6.608 -16.532 1.00 62.72 89 ASN A C 1
ATOM 682 O O . ASN A 1 89 ? 18.505 -5.659 -16.730 1.00 62.72 89 ASN A O 1
ATOM 686 N N . ALA A 1 90 ? 17.193 -6.796 -15.336 1.00 65.56 90 ALA A N 1
ATOM 687 C CA . ALA A 1 90 ? 17.512 -5.933 -14.200 1.00 65.56 90 ALA A CA 1
ATOM 688 C C . ALA A 1 90 ? 18.779 -6.396 -13.456 1.00 65.56 90 ALA A C 1
ATOM 690 O O . ALA A 1 90 ? 18.951 -7.578 -13.157 1.00 65.56 90 ALA A O 1
ATOM 691 N N . THR A 1 91 ? 19.655 -5.446 -13.120 1.00 76.94 91 THR A N 1
ATOM 692 C CA . THR A 1 91 ? 20.903 -5.677 -12.377 1.00 76.94 91 THR A CA 1
ATOM 693 C C . THR A 1 91 ? 20.627 -6.252 -10.984 1.00 76.94 91 THR A C 1
ATOM 695 O O . THR A 1 91 ? 19.637 -5.904 -10.345 1.00 76.94 91 THR A O 1
ATOM 698 N N . ILE A 1 92 ? 21.537 -7.072 -10.449 1.00 75.56 92 ILE A N 1
ATOM 699 C CA . ILE A 1 92 ? 21.405 -7.700 -9.116 1.00 75.56 92 ILE A CA 1
ATOM 700 C C . ILE A 1 92 ? 21.099 -6.668 -8.009 1.00 75.56 92 ILE A C 1
ATOM 702 O O . ILE A 1 92 ? 20.250 -6.908 -7.151 1.00 75.56 92 ILE A O 1
ATOM 706 N N . GLY A 1 93 ? 21.718 -5.481 -8.063 1.00 73.44 93 GLY A N 1
ATOM 707 C CA . GLY A 1 93 ? 21.452 -4.397 -7.107 1.00 73.44 93 GLY A CA 1
ATOM 708 C C . GLY A 1 93 ? 20.012 -3.865 -7.146 1.00 73.44 93 GLY A C 1
ATOM 709 O O . GLY A 1 93 ? 19.447 -3.539 -6.101 1.00 73.44 93 GLY A O 1
ATOM 710 N N . PHE A 1 94 ? 19.380 -3.844 -8.324 1.00 77.31 94 PHE A N 1
ATOM 711 C CA . PHE A 1 94 ? 17.980 -3.445 -8.476 1.00 77.31 94 PHE A CA 1
ATOM 712 C C . PHE A 1 94 ? 17.036 -4.455 -7.807 1.00 77.31 94 PHE A C 1
ATOM 714 O O . PHE A 1 94 ? 16.115 -4.062 -7.091 1.00 77.31 94 PHE A O 1
ATOM 721 N N . TRP A 1 95 ? 17.302 -5.756 -7.963 1.00 77.81 95 TRP A N 1
ATOM 722 C CA . TRP A 1 95 ? 16.511 -6.818 -7.332 1.00 77.81 95 TRP A CA 1
ATOM 723 C C . TRP A 1 95 ? 16.574 -6.776 -5.801 1.00 77.81 95 TRP A C 1
ATOM 725 O O . TRP A 1 95 ? 15.539 -6.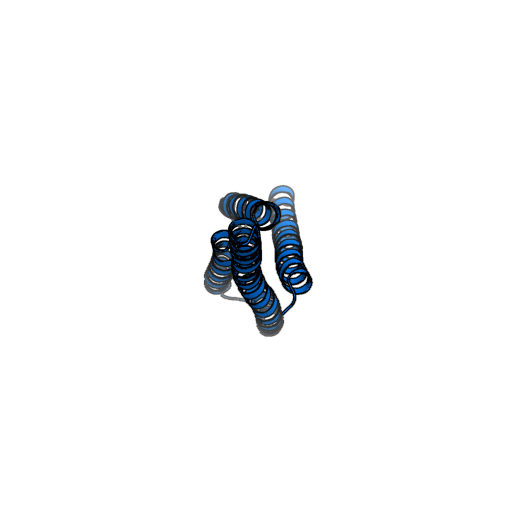899 -5.146 1.00 77.81 95 TRP A O 1
ATOM 735 N N 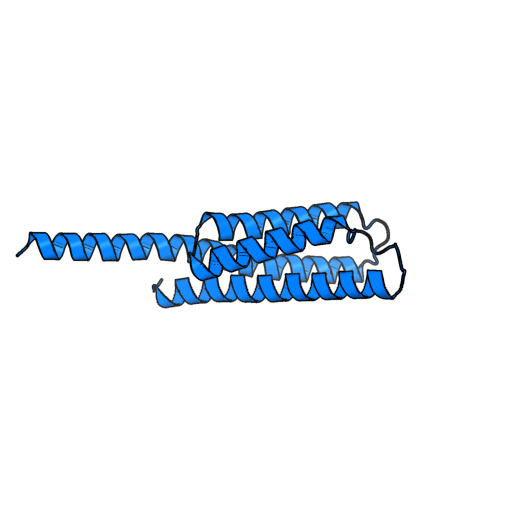. ILE A 1 96 ? 17.756 -6.540 -5.224 1.00 81.06 96 ILE A N 1
ATOM 736 C CA . ILE A 1 96 ? 17.938 -6.449 -3.764 1.00 81.06 96 ILE A CA 1
ATOM 737 C C . ILE A 1 96 ? 17.189 -5.237 -3.191 1.00 81.06 96 ILE A C 1
ATOM 739 O O . ILE A 1 96 ? 16.435 -5.367 -2.220 1.00 81.06 96 ILE A O 1
ATOM 743 N N . GLY A 1 97 ? 17.345 -4.061 -3.813 1.00 81.81 97 GLY A N 1
ATOM 744 C CA . GLY A 1 97 ? 16.617 -2.856 -3.406 1.00 81.81 97 GLY A CA 1
ATOM 745 C C . GLY A 1 97 ? 15.101 -3.048 -3.496 1.00 81.81 97 GLY A C 1
ATOM 746 O O . GLY A 1 97 ? 14.361 -2.699 -2.571 1.00 81.81 97 GLY A O 1
ATOM 747 N N . ARG A 1 98 ? 14.638 -3.696 -4.570 1.00 81.19 98 ARG A N 1
ATOM 748 C CA . ARG A 1 98 ? 13.223 -3.996 -4.789 1.00 81.19 98 ARG A CA 1
ATOM 749 C C . ARG A 1 98 ? 12.654 -4.946 -3.737 1.00 81.19 98 ARG A C 1
ATOM 751 O O . ARG A 1 98 ? 11.620 -4.630 -3.156 1.00 81.19 98 ARG A O 1
ATOM 758 N N . LEU A 1 99 ? 13.310 -6.072 -3.454 1.00 84.25 99 LEU A N 1
ATOM 759 C CA . LEU A 1 99 ? 12.847 -7.033 -2.441 1.00 84.25 99 LEU A CA 1
ATOM 760 C C . LEU A 1 99 ? 12.742 -6.393 -1.052 1.00 84.25 99 LEU A C 1
ATOM 762 O O . LEU A 1 99 ? 11.779 -6.634 -0.319 1.00 84.25 99 LEU A O 1
ATOM 766 N N . THR A 1 100 ? 13.692 -5.518 -0.719 1.00 86.25 100 THR A N 1
ATOM 767 C CA . THR A 1 100 ? 13.678 -4.764 0.540 1.00 86.25 100 THR A CA 1
ATOM 768 C C . THR A 1 100 ? 12.456 -3.844 0.611 1.00 86.25 100 THR A C 1
ATOM 770 O O . THR A 1 100 ? 11.692 -3.901 1.577 1.00 86.25 100 THR A O 1
ATOM 773 N N . MET A 1 101 ? 12.205 -3.059 -0.443 1.00 84.12 101 MET A N 1
ATOM 774 C CA . MET A 1 101 ? 11.025 -2.192 -0.536 1.00 84.12 101 MET A CA 1
ATOM 775 C C . MET A 1 101 ? 9.713 -2.977 -0.467 1.00 84.12 101 MET A C 1
ATOM 777 O O . MET A 1 101 ? 8.814 -2.603 0.287 1.00 84.12 101 MET A O 1
ATOM 781 N N . VAL A 1 102 ? 9.613 -4.091 -1.196 1.00 87.31 102 VAL A N 1
ATOM 782 C CA . VAL A 1 102 ? 8.427 -4.959 -1.198 1.00 87.31 102 VAL A CA 1
ATOM 783 C C . VAL A 1 102 ? 8.132 -5.489 0.199 1.00 87.31 102 VAL A C 1
ATOM 785 O O . VAL A 1 102 ? 6.989 -5.434 0.648 1.00 87.31 102 VAL A O 1
ATOM 788 N N . THR A 1 103 ? 9.160 -5.920 0.929 1.00 87.38 103 THR A N 1
ATOM 789 C CA . THR A 1 103 ? 9.020 -6.435 2.297 1.00 87.38 103 THR A CA 1
ATOM 790 C C . THR A 1 103 ? 8.537 -5.353 3.267 1.00 87.38 103 THR A C 1
ATOM 792 O O . THR A 1 103 ? 7.637 -5.590 4.083 1.00 87.38 103 THR A O 1
ATOM 795 N N . ILE A 1 104 ? 9.083 -4.137 3.159 1.00 89.75 104 ILE A N 1
ATOM 796 C CA . ILE A 1 104 ? 8.664 -2.989 3.975 1.00 89.75 104 ILE A CA 1
ATOM 797 C C . ILE A 1 104 ? 7.198 -2.645 3.689 1.00 89.75 104 ILE A C 1
ATOM 799 O O . ILE A 1 104 ? 6.394 -2.528 4.620 1.00 89.75 104 ILE A O 1
ATOM 803 N N . ILE A 1 105 ? 6.828 -2.532 2.410 1.00 86.56 105 ILE A N 1
ATOM 804 C CA . ILE A 1 105 ? 5.467 -2.179 1.995 1.00 86.56 105 ILE A CA 1
ATOM 805 C C . ILE A 1 105 ? 4.476 -3.267 2.420 1.00 86.56 105 ILE A C 1
ATOM 807 O O . ILE A 1 105 ? 3.453 -2.940 3.020 1.00 86.56 105 ILE A O 1
ATOM 811 N N . LEU A 1 106 ? 4.797 -4.550 2.227 1.00 88.06 106 LEU A N 1
ATOM 812 C CA . LEU A 1 106 ? 3.978 -5.672 2.701 1.00 88.06 106 LEU A CA 1
ATOM 813 C C . LEU A 1 106 ? 3.749 -5.619 4.209 1.00 88.06 106 LEU A C 1
ATOM 815 O O . LEU A 1 106 ? 2.629 -5.830 4.671 1.00 88.06 106 LEU A O 1
ATOM 819 N N . THR A 1 107 ? 4.778 -5.282 4.987 1.00 87.38 107 THR A N 1
ATOM 820 C CA . THR A 1 107 ? 4.652 -5.159 6.444 1.00 87.38 107 THR A CA 1
ATOM 821 C C . THR A 1 107 ? 3.701 -4.021 6.827 1.00 87.38 107 THR A C 1
ATOM 823 O O . THR A 1 107 ? 2.871 -4.171 7.730 1.00 87.38 107 THR A O 1
ATOM 826 N N . ILE A 1 108 ? 3.781 -2.883 6.132 1.00 87.12 108 ILE A N 1
ATOM 827 C CA . ILE A 1 108 ? 2.890 -1.735 6.350 1.00 87.12 108 ILE A CA 1
ATOM 828 C C . ILE A 1 108 ? 1.451 -2.086 5.958 1.00 87.12 108 ILE A C 1
ATOM 830 O O . ILE A 1 108 ? 0.530 -1.839 6.739 1.00 87.12 108 ILE A O 1
ATOM 834 N N . TYR A 1 109 ? 1.253 -2.694 4.789 1.00 83.12 109 TYR A N 1
ATOM 835 C CA . TYR A 1 109 ? -0.060 -3.095 4.291 1.00 83.12 109 TYR A CA 1
ATOM 836 C C . TYR A 1 109 ? -0.687 -4.172 5.180 1.00 83.12 109 TYR A C 1
ATOM 838 O O . TYR A 1 109 ? -1.841 -4.032 5.576 1.00 83.12 109 TYR A O 1
ATOM 846 N N . GLY A 1 110 ? 0.076 -5.183 5.602 1.00 84.62 110 GLY A N 1
ATOM 847 C CA . GLY A 1 110 ? -0.385 -6.212 6.536 1.00 84.62 110 GLY A CA 1
ATOM 848 C C . GLY A 1 110 ? -0.831 -5.626 7.879 1.00 84.62 110 GLY A C 1
ATOM 849 O O . GLY A 1 110 ? -1.925 -5.925 8.364 1.00 84.62 110 GLY A O 1
ATOM 850 N N . ARG A 1 111 ? -0.043 -4.709 8.460 1.00 83.94 111 ARG A N 1
ATOM 851 C CA . ARG A 1 111 ? -0.428 -3.988 9.690 1.00 83.94 111 ARG A CA 1
ATOM 852 C C . ARG A 1 111 ? -1.636 -3.069 9.479 1.00 83.94 111 ARG A C 1
ATOM 854 O O . ARG A 1 111 ? -2.438 -2.908 10.402 1.00 83.94 111 ARG A O 1
ATOM 861 N N . GLY A 1 112 ? -1.773 -2.476 8.294 1.00 80.44 112 GLY A N 1
ATOM 862 C CA . GLY A 1 112 ? -2.917 -1.658 7.890 1.00 80.44 112 GLY A CA 1
ATOM 863 C C . GLY A 1 112 ? -4.213 -2.463 7.798 1.00 80.44 112 GLY A C 1
ATOM 864 O O . GLY A 1 112 ? -5.214 -2.073 8.400 1.00 80.44 112 GLY A O 1
ATOM 865 N N . VAL A 1 113 ? -4.171 -3.631 7.149 1.00 84.38 113 VAL A N 1
ATOM 866 C CA . VAL A 1 113 ? -5.293 -4.581 7.065 1.00 84.38 113 VAL A CA 1
ATOM 867 C C . VAL A 1 113 ? -5.708 -5.045 8.460 1.00 84.38 113 VAL A C 1
ATOM 869 O O . VAL A 1 113 ? -6.880 -4.924 8.820 1.00 84.38 113 VAL A O 1
ATOM 872 N N . GLN A 1 114 ? -4.761 -5.479 9.299 1.00 82.00 114 GLN A N 1
ATOM 873 C CA . GLN A 1 114 ? -5.053 -5.839 10.694 1.00 82.00 114 GLN A CA 1
ATOM 874 C C . GLN A 1 114 ? -5.692 -4.673 11.468 1.00 82.00 114 GLN A C 1
ATOM 876 O O . GLN A 1 114 ? -6.628 -4.877 12.242 1.00 82.00 114 GLN A O 1
ATOM 881 N N . GLY A 1 115 ? -5.233 -3.440 11.228 1.00 78.12 115 GLY A N 1
ATOM 882 C CA . GLY A 1 115 ? -5.832 -2.224 11.779 1.00 78.12 115 GLY A CA 1
ATOM 883 C C . GLY A 1 115 ? -7.281 -2.003 11.340 1.00 78.12 115 GLY A C 1
ATOM 884 O O . GLY A 1 115 ? -8.116 -1.658 12.176 1.00 78.12 115 GLY A O 1
ATOM 885 N N . ALA A 1 116 ? -7.606 -2.249 10.069 1.00 81.38 116 ALA A N 1
ATOM 886 C CA . ALA A 1 116 ? -8.962 -2.106 9.535 1.00 81.38 116 ALA A CA 1
ATOM 887 C C . ALA A 1 116 ? -9.931 -3.136 10.142 1.00 81.38 116 ALA A C 1
ATOM 889 O O . ALA A 1 116 ? -11.046 -2.787 10.539 1.00 81.38 116 ALA A O 1
ATOM 890 N N . PHE A 1 117 ? -9.495 -4.391 10.289 1.00 79.94 117 PHE A N 1
ATOM 891 C CA . PHE A 1 117 ? -10.283 -5.430 10.960 1.00 79.94 117 PHE A CA 1
ATOM 892 C C . PHE A 1 117 ? -10.476 -5.138 12.452 1.00 79.94 117 PHE A C 1
ATOM 894 O O . PHE A 1 117 ? -11.601 -5.214 12.952 1.00 79.94 117 PHE A O 1
ATOM 901 N N . ALA A 1 118 ? -9.409 -4.748 13.155 1.00 81.44 118 ALA A N 1
ATOM 902 C CA . ALA A 1 118 ? -9.480 -4.386 14.567 1.00 81.44 118 ALA A CA 1
ATOM 903 C C . ALA A 1 118 ? -10.414 -3.190 14.805 1.00 81.44 118 ALA A C 1
ATOM 905 O O . ALA A 1 118 ? -11.209 -3.217 15.739 1.00 81.44 118 ALA A O 1
ATOM 906 N N . TYR A 1 119 ? -10.377 -2.173 13.936 1.00 79.81 119 TYR A N 1
ATOM 907 C CA . TYR A 1 119 ? -11.262 -1.013 14.031 1.00 79.81 119 TYR A CA 1
ATOM 908 C C . TYR A 1 119 ? -12.742 -1.407 13.956 1.00 79.81 119 TYR A C 1
ATOM 910 O O . TYR A 1 119 ? -13.538 -0.955 14.774 1.00 79.81 119 TYR A O 1
ATOM 918 N N . HIS A 1 120 ? -13.116 -2.281 13.018 1.00 79.19 120 HIS A N 1
ATOM 919 C CA . HIS A 1 120 ? -14.509 -2.702 12.873 1.00 79.19 120 HIS A CA 1
ATOM 920 C C . HIS A 1 120 ? -14.974 -3.614 14.017 1.00 79.19 120 HIS A C 1
ATOM 922 O O . HIS A 1 120 ? -16.133 -3.546 14.423 1.00 79.19 120 HIS A O 1
ATOM 928 N N . ARG A 1 121 ? -14.083 -4.464 14.546 1.00 79.00 121 ARG A N 1
ATOM 929 C CA . ARG A 1 121 ? -14.383 -5.300 15.717 1.00 79.00 121 ARG A CA 1
ATOM 930 C C . ARG A 1 121 ? -14.640 -4.442 16.955 1.00 79.00 121 ARG A C 1
ATOM 932 O O . ARG A 1 121 ? -15.632 -4.660 17.636 1.00 79.00 121 ARG A O 1
ATOM 939 N N . LEU A 1 122 ? -13.775 -3.460 17.212 1.00 79.31 122 LEU A N 1
ATOM 940 C CA . LEU A 1 122 ? -13.894 -2.572 18.369 1.00 79.31 122 LEU A CA 1
ATOM 941 C C . LEU A 1 122 ? -15.100 -1.632 18.249 1.00 79.31 122 LEU A C 1
ATOM 943 O O . LEU A 1 122 ? -15.807 -1.434 19.227 1.00 79.31 122 LEU A O 1
ATOM 947 N N . LYS A 1 123 ? -15.390 -1.120 17.044 1.00 78.81 123 LYS A N 1
ATOM 948 C CA . LYS A 1 123 ? -16.590 -0.306 16.803 1.00 78.81 123 LYS A CA 1
ATOM 949 C C . LYS A 1 123 ? -17.877 -1.078 17.118 1.00 78.81 123 LYS A C 1
ATOM 951 O O . LYS A 1 123 ? -18.766 -0.532 17.754 1.00 78.81 123 LYS A O 1
ATOM 956 N N . LYS A 1 124 ? -17.952 -2.352 16.712 1.00 81.44 124 LYS A N 1
ATOM 957 C CA . LYS A 1 124 ? -19.103 -3.209 17.026 1.00 81.44 124 LYS A CA 1
ATOM 958 C C . LYS A 1 124 ? -19.251 -3.426 18.540 1.00 81.44 124 LYS A C 1
ATOM 960 O O . LYS A 1 124 ? -20.352 -3.342 19.055 1.00 81.44 124 LYS A O 1
ATOM 965 N N . GLN A 1 125 ? -18.144 -3.629 19.257 1.00 79.56 125 GLN A N 1
ATOM 966 C CA . GLN A 1 125 ? -18.165 -3.784 20.718 1.00 79.56 125 GLN A CA 1
ATOM 967 C C . GLN A 1 125 ? -18.649 -2.521 21.450 1.00 79.56 125 GLN A C 1
ATOM 969 O O . GLN A 1 125 ? -19.383 -2.642 22.424 1.00 79.56 125 GLN A O 1
ATOM 974 N N . GLU A 1 126 ? -18.283 -1.323 20.979 1.00 79.06 126 GLU A N 1
ATOM 975 C CA . GLU A 1 126 ? -18.810 -0.063 21.532 1.00 79.06 126 GLU A CA 1
ATOM 976 C C . GLU A 1 126 ? -20.313 0.117 21.259 1.00 79.06 126 GLU A C 1
ATOM 978 O O . GLU A 1 126 ? -21.036 0.641 22.106 1.00 79.06 126 GLU A O 1
ATOM 983 N N . GLU A 1 127 ? -20.792 -0.296 20.082 1.00 79.44 127 GLU A N 1
ATOM 984 C CA . GLU A 1 127 ? -22.220 -0.269 19.738 1.00 79.44 127 GLU A CA 1
ATOM 985 C C . GLU A 1 127 ? -23.021 -1.247 20.614 1.00 79.44 127 GLU A C 1
ATOM 987 O O . GLU A 1 127 ? -24.045 -0.855 21.174 1.00 79.44 127 GLU A O 1
ATOM 992 N N . ASP A 1 128 ? -22.515 -2.468 20.810 1.00 77.81 128 ASP A N 1
ATOM 993 C CA . ASP A 1 128 ? -23.145 -3.492 21.650 1.00 77.81 128 AS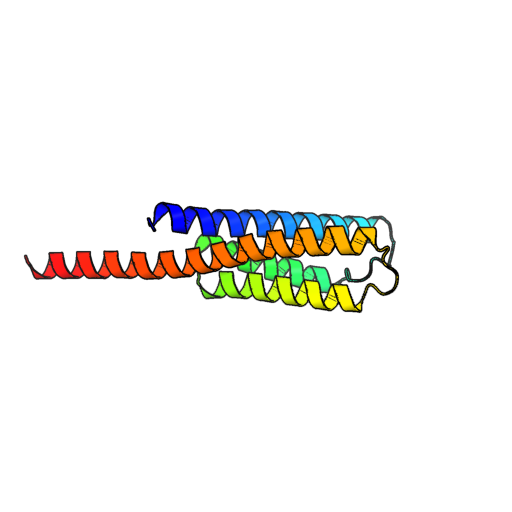P A CA 1
ATOM 994 C C . ASP A 1 128 ? -23.186 -3.069 23.137 1.00 77.81 128 ASP A C 1
ATOM 996 O O . ASP A 1 128 ? -24.202 -3.254 23.807 1.00 77.81 128 ASP A O 1
ATOM 1000 N N . GLN A 1 129 ? -22.126 -2.429 23.656 1.00 77.31 129 GLN A N 1
ATOM 1001 C CA . GLN A 1 129 ? -22.112 -1.885 25.024 1.00 77.31 129 GLN A CA 1
ATOM 1002 C C . GLN A 1 129 ? -23.144 -0.770 25.218 1.00 77.31 129 GLN A C 1
ATOM 1004 O O . GLN A 1 129 ? -23.921 -0.812 26.170 1.00 77.31 129 GLN A O 1
ATOM 1009 N N . LYS A 1 130 ? -23.214 0.191 24.289 1.00 76.81 130 LYS A N 1
ATOM 1010 C CA . LYS A 1 130 ? -24.217 1.268 24.347 1.00 76.81 130 LYS A CA 1
ATOM 1011 C C . LYS A 1 130 ? -25.646 0.745 24.225 1.00 76.81 130 LYS A C 1
ATOM 1013 O O . LYS A 1 130 ? -26.555 1.323 24.812 1.00 76.81 130 LYS A O 1
ATOM 1018 N N . ALA A 1 131 ? -25.860 -0.316 23.447 1.00 73.62 131 ALA A N 1
ATOM 1019 C CA . ALA A 1 131 ? -27.158 -0.972 23.359 1.00 73.62 131 ALA A CA 1
ATOM 1020 C C . ALA A 1 131 ? -27.532 -1.644 24.691 1.00 73.62 131 ALA A C 1
ATOM 1022 O O . ALA A 1 131 ? -28.654 -1.471 25.153 1.00 73.62 131 ALA A O 1
ATOM 1023 N N . SER A 1 132 ? -26.588 -2.331 25.342 1.00 72.38 132 SER A N 1
ATOM 1024 C CA . SER A 1 132 ? -26.806 -2.948 26.656 1.00 72.38 132 SER A CA 1
ATOM 1025 C C . SER A 1 132 ? -27.105 -1.926 27.757 1.00 72.38 132 SER A C 1
ATOM 1027 O O . SER A 1 132 ? -27.968 -2.180 28.590 1.00 72.38 132 SER A O 1
ATOM 1029 N N . GLU A 1 133 ? -26.429 -0.773 27.769 1.00 70.94 133 GLU A N 1
ATOM 1030 C CA . GLU A 1 133 ? -26.698 0.297 28.743 1.00 70.94 133 GLU A CA 1
ATOM 1031 C C . GLU A 1 133 ? -28.098 0.896 28.567 1.00 70.94 133 GLU A C 1
ATOM 1033 O O . GLU A 1 133 ? -28.769 1.174 29.552 1.00 70.94 133 GLU A O 1
ATOM 1038 N N . ARG A 1 134 ? -28.584 1.048 27.328 1.00 68.12 134 ARG A N 1
ATOM 1039 C CA . ARG A 1 134 ? -29.935 1.577 27.059 1.00 68.12 134 ARG A CA 1
ATOM 1040 C C . ARG A 1 134 ? -31.072 0.637 27.447 1.00 68.12 134 ARG A C 1
ATOM 1042 O O . ARG A 1 134 ? -32.187 1.109 27.592 1.00 68.12 134 ARG A O 1
ATOM 1049 N N . VAL A 1 135 ? -30.814 -0.666 27.539 1.00 71.19 135 VAL A N 1
ATOM 1050 C CA . VAL A 1 135 ? -31.815 -1.673 27.938 1.00 71.19 135 VAL A CA 1
ATOM 1051 C C . VAL A 1 135 ? -31.858 -1.840 29.465 1.00 71.19 135 VAL A C 1
ATOM 1053 O O . VAL A 1 135 ? -32.811 -2.398 29.996 1.00 71.19 135 VAL A O 1
ATOM 1056 N N . ALA A 1 136 ? -30.837 -1.354 30.178 1.00 61.69 136 ALA A N 1
ATOM 1057 C CA . ALA A 1 136 ? -30.745 -1.406 31.636 1.00 61.69 136 ALA A CA 1
ATOM 1058 C C . ALA A 1 136 ? -31.398 -0.203 32.356 1.00 61.69 136 ALA A C 1
ATOM 1060 O O . ALA A 1 136 ? -31.418 -0.189 33.587 1.00 61.69 136 ALA A O 1
ATOM 1061 N N . TYR A 1 137 ? -31.913 0.779 31.607 1.00 52.94 137 TYR A N 1
ATOM 1062 C CA . TYR A 1 137 ? -32.700 1.925 32.087 1.00 52.94 137 TYR A CA 1
ATOM 1063 C C . TYR A 1 137 ? -34.139 1.823 31.585 1.00 52.94 137 TYR A C 1
ATOM 1065 O O . TYR A 1 137 ? -35.039 2.253 32.338 1.00 52.94 137 TYR A O 1
#

Foldseek 3Di:
DDLVLLLVLLVLLLVVLCVVLVVLVVVLVVCVVVVPQDDQLRDPCVVVLSVVSNVLSVCCNVVVDLVSLVVNLVSLVVSVVSSVVRDPDDDPVVVVVVVVVSVVSNVSSVSNSVSSVVNVVVVVVVVVVVVVVVVVD

Sequence (137 aa):
MKIIDAKKRVKTMGIVAVVIMGIQLLFLLAMVTLGQSFLPGLDLWSIVDVFIGCALVIWLLVKKSRTAAVGLLVLYIIAQIVMVFTMQNATIGFWIGRLTMVTIILTIYGRGVQGAFAYHRLKKQEEDQKASERVAY

Secondary structure (DSSP, 8-state):
--HHHHHHHHHHHHHHHHHHHHHHHHHHHHHHHHT----TT--TTHHHHHHHHHHHHHHHHHH--HHHHHHHHHHHHHHHHHHHHH-SS--HHHHHHHHHHHHHHHHHHHHHHHHHHHHHHHHHHHHHHHHHHHH--

Radius of gyration: 19.0 Å; chains: 1; bounding box: 54×25×58 Å